Protein AF-A0A1B6KGK3-F1 (afdb_monomer)

Sequence (154 aa):
MQNSANSLLLAAALHARKLQRGWPMFVEAVRKQATEVAPRTEIKAYRPYSPFKTNNWAEYTLARFDDIINWTRKGSLWPLQFGLACCAVEMMQMAAPRYDMDRYGVVFRTSPRQADCIIVAGTLTNKMAPALRKVYDQMPEPRWMISMGSCANG

Structure (mmCIF, N/CA/C/O backbone):
data_AF-A0A1B6KGK3-F1
#
_entry.id   AF-A0A1B6KGK3-F1
#
loop_
_atom_site.group_PDB
_atom_site.id
_atom_site.type_symbol
_atom_site.label_atom_id
_atom_site.label_alt_id
_atom_site.label_comp_id
_atom_site.label_asym_id
_atom_site.label_entity_id
_atom_site.label_seq_id
_atom_site.pdbx_PDB_ins_code
_atom_site.Cartn_x
_atom_site.Cartn_y
_atom_site.Cartn_z
_atom_site.occupancy
_atom_site.B_iso_or_equiv
_atom_site.auth_seq_id
_atom_site.auth_comp_id
_atom_site.auth_asym_id
_atom_site.auth_atom_id
_atom_site.pdbx_PDB_model_num
ATOM 1 N N . MET A 1 1 ? 87.615 -5.944 38.223 1.00 53.62 1 MET A N 1
ATOM 2 C CA . MET A 1 1 ? 86.177 -6.069 37.883 1.00 53.62 1 MET A CA 1
ATOM 3 C C . MET A 1 1 ? 85.935 -5.699 36.409 1.00 53.62 1 MET A C 1
ATOM 5 O O . MET A 1 1 ? 85.280 -4.706 36.141 1.00 53.62 1 MET A O 1
ATOM 9 N N . GLN A 1 2 ? 86.466 -6.460 35.439 1.00 54.97 2 GLN A N 1
ATOM 10 C CA . GLN A 1 2 ? 86.351 -6.115 34.000 1.00 54.97 2 GLN A CA 1
ATOM 11 C C . GLN A 1 2 ? 85.974 -7.284 33.065 1.00 54.97 2 GLN A C 1
ATOM 13 O O . GLN A 1 2 ? 85.750 -7.055 31.883 1.00 54.97 2 GLN A O 1
ATOM 18 N N . ASN A 1 3 ? 85.810 -8.517 33.569 1.00 55.44 3 ASN A N 1
ATOM 19 C CA . ASN A 1 3 ? 85.705 -9.706 32.705 1.00 55.44 3 ASN A CA 1
ATOM 20 C C . ASN A 1 3 ? 84.304 -10.350 32.582 1.00 55.44 3 ASN A C 1
ATOM 22 O O . ASN A 1 3 ? 84.193 -11.358 31.895 1.00 55.44 3 ASN A O 1
ATOM 26 N N . SER A 1 4 ? 83.228 -9.801 33.170 1.00 59.56 4 SER A N 1
ATOM 27 C CA . SER A 1 4 ? 81.859 -10.351 32.985 1.00 59.56 4 SER A CA 1
ATOM 28 C C . SER A 1 4 ? 80.926 -9.489 32.116 1.00 59.56 4 SER A C 1
ATOM 30 O O . SER A 1 4 ? 79.952 -10.000 31.571 1.00 59.56 4 SER A O 1
ATOM 32 N N . ALA A 1 5 ? 81.243 -8.205 31.904 1.00 59.75 5 ALA A N 1
ATOM 33 C CA . ALA A 1 5 ? 80.437 -7.314 31.062 1.00 59.75 5 ALA A CA 1
ATOM 34 C C . ALA A 1 5 ? 80.641 -7.561 29.550 1.00 59.75 5 ALA A C 1
ATOM 36 O O . ALA A 1 5 ? 79.709 -7.405 28.761 1.00 59.75 5 ALA A O 1
ATOM 37 N N . ASN A 1 6 ? 81.833 -8.011 29.138 1.00 59.09 6 ASN A N 1
ATOM 38 C CA . ASN A 1 6 ? 82.162 -8.209 27.721 1.00 59.09 6 ASN A CA 1
ATOM 39 C C . ASN A 1 6 ? 81.551 -9.486 27.115 1.00 59.09 6 ASN A C 1
ATOM 41 O O . ASN A 1 6 ? 81.296 -9.519 25.913 1.00 59.09 6 ASN A O 1
ATOM 45 N N . SER A 1 7 ? 81.269 -10.523 27.913 1.00 60.62 7 SER A N 1
ATOM 46 C CA . SER A 1 7 ? 80.656 -11.768 27.419 1.00 60.62 7 SER A CA 1
ATOM 47 C C . SER A 1 7 ? 79.149 -11.627 27.176 1.00 60.62 7 SER A C 1
ATOM 49 O O . SER A 1 7 ? 78.634 -12.152 26.188 1.00 60.62 7 SER A O 1
ATOM 51 N N . LEU A 1 8 ? 78.448 -10.860 28.018 1.00 61.97 8 LEU A N 1
ATOM 52 C CA . LEU A 1 8 ? 77.016 -10.588 27.856 1.00 61.97 8 LEU A CA 1
ATOM 53 C C . LEU A 1 8 ? 76.731 -9.656 26.668 1.00 61.97 8 LEU A C 1
ATOM 55 O O . LEU A 1 8 ? 75.776 -9.889 25.927 1.00 61.97 8 LEU A O 1
ATOM 59 N N . LEU A 1 9 ? 77.594 -8.665 26.416 1.00 61.66 9 LEU A N 1
ATOM 60 C CA . LEU A 1 9 ? 77.485 -7.807 25.230 1.00 61.66 9 LEU A CA 1
ATOM 61 C C . LEU A 1 9 ? 77.730 -8.580 23.922 1.00 61.66 9 LEU A C 1
ATOM 63 O O . LEU A 1 9 ? 77.029 -8.350 22.935 1.00 61.66 9 LEU A O 1
ATOM 67 N N . LEU A 1 10 ? 78.660 -9.542 23.911 1.00 63.91 10 LEU A N 1
ATOM 68 C CA . LEU A 1 10 ? 78.923 -10.373 22.730 1.00 63.91 10 LEU A CA 1
ATOM 69 C C . LEU A 1 10 ? 77.777 -11.365 22.451 1.00 63.91 10 LEU A C 1
ATOM 71 O O . LEU A 1 10 ? 77.412 -11.577 21.293 1.00 63.91 10 LEU A O 1
ATOM 75 N N . ALA A 1 11 ? 77.163 -11.924 23.500 1.00 64.50 11 ALA A N 1
ATOM 76 C CA . ALA A 1 11 ? 75.997 -12.801 23.384 1.00 64.50 11 ALA A CA 1
ATOM 77 C C . ALA A 1 11 ? 74.752 -12.049 22.872 1.00 64.50 11 ALA A C 1
ATOM 79 O O . ALA A 1 11 ? 74.064 -12.540 21.973 1.00 64.50 11 ALA A O 1
ATOM 80 N N . ALA A 1 12 ? 74.504 -10.828 23.361 1.00 64.00 12 ALA A N 1
ATOM 81 C CA . ALA A 1 12 ? 73.420 -9.973 22.871 1.00 64.00 12 ALA A CA 1
ATOM 82 C C . ALA A 1 12 ? 73.630 -9.553 21.401 1.00 64.00 12 ALA A C 1
ATOM 84 O O . ALA A 1 12 ? 72.691 -9.588 20.603 1.00 64.00 12 ALA A O 1
ATOM 85 N N . ALA A 1 13 ? 74.872 -9.245 21.004 1.00 61.66 13 ALA A N 1
ATOM 86 C CA . ALA A 1 13 ? 75.212 -8.896 19.623 1.00 61.66 13 ALA A CA 1
ATOM 87 C C . ALA A 1 13 ? 75.054 -10.078 18.643 1.00 61.66 13 ALA A C 1
ATOM 89 O O . ALA A 1 13 ? 74.594 -9.896 17.511 1.00 61.66 13 ALA A O 1
ATOM 90 N N . LEU A 1 14 ? 75.382 -11.305 19.069 1.00 62.91 14 LEU A N 1
ATOM 91 C CA . LEU A 1 14 ? 75.167 -12.517 18.269 1.00 62.91 14 LEU A CA 1
ATOM 92 C C . LEU A 1 14 ? 73.678 -12.865 18.133 1.00 62.91 14 LEU A C 1
ATOM 94 O O . LEU A 1 14 ? 73.255 -13.311 17.061 1.00 62.91 14 LEU A O 1
ATOM 98 N N . HIS A 1 15 ? 72.867 -12.609 19.166 1.00 58.25 15 HIS A N 1
ATOM 99 C CA . HIS A 1 15 ? 71.422 -12.826 19.091 1.00 58.25 15 HIS A CA 1
ATOM 100 C C . HIS A 1 15 ? 70.726 -11.799 18.182 1.00 58.25 15 HIS A C 1
ATOM 102 O O . HIS A 1 15 ? 69.889 -12.183 17.362 1.00 58.25 15 HIS A O 1
ATOM 108 N N . ALA A 1 16 ? 71.150 -10.529 18.227 1.00 59.53 16 ALA A N 1
ATOM 109 C CA . ALA A 1 16 ? 70.670 -9.470 17.335 1.00 59.53 16 ALA A CA 1
ATOM 110 C C . ALA A 1 16 ? 71.032 -9.726 15.855 1.00 59.53 16 ALA A C 1
ATOM 112 O O . ALA A 1 16 ? 70.197 -9.538 14.967 1.00 59.53 16 ALA A O 1
ATOM 113 N N . ARG A 1 17 ? 72.231 -10.262 15.572 1.00 58.56 17 ARG A N 1
ATOM 114 C CA . ARG A 1 17 ? 72.630 -10.675 14.208 1.00 58.56 17 ARG A CA 1
ATOM 115 C C . ARG A 1 17 ? 71.781 -11.816 13.641 1.00 58.56 17 ARG A C 1
ATOM 117 O O . ARG A 1 17 ? 71.617 -11.899 12.423 1.00 58.56 17 ARG A O 1
ATOM 124 N N . LYS A 1 18 ? 71.237 -12.695 14.492 1.00 56.03 18 LYS A N 1
ATOM 125 C CA . LYS A 1 18 ? 70.371 -13.807 14.062 1.00 56.03 18 LYS A CA 1
ATOM 126 C C . LYS A 1 18 ? 68.984 -13.319 13.619 1.00 56.03 18 LYS A C 1
ATOM 128 O O . LYS A 1 18 ? 68.428 -13.890 12.688 1.00 56.03 18 LYS A O 1
ATOM 133 N N . LEU A 1 19 ? 68.480 -12.230 14.208 1.00 56.56 19 LEU A N 1
ATOM 134 C CA . LEU A 1 19 ? 67.219 -11.584 13.811 1.00 56.56 19 LEU A CA 1
ATOM 135 C C . LEU A 1 19 ? 67.355 -10.740 12.527 1.00 56.56 19 LEU A C 1
ATOM 137 O O . LEU A 1 19 ? 66.427 -10.695 11.726 1.00 56.56 19 LEU A O 1
ATOM 141 N N . GLN A 1 20 ? 68.522 -10.140 12.265 1.00 56.16 20 GLN A N 1
ATOM 142 C CA . GLN A 1 20 ? 68.753 -9.328 11.056 1.00 56.16 20 GLN A CA 1
ATOM 143 C C . GLN A 1 20 ? 68.923 -10.142 9.759 1.00 56.16 20 GLN A C 1
ATOM 145 O O . GLN A 1 20 ? 68.678 -9.616 8.676 1.00 56.16 20 GLN A O 1
ATOM 150 N N . ARG A 1 21 ? 69.310 -11.425 9.829 1.00 56.84 21 ARG A N 1
ATOM 151 C CA . ARG A 1 21 ? 69.507 -12.268 8.629 1.00 56.84 21 ARG A CA 1
ATOM 152 C C . ARG A 1 21 ? 68.210 -12.742 7.957 1.00 56.84 21 ARG A C 1
ATOM 154 O O . ARG A 1 21 ? 68.260 -13.098 6.787 1.00 56.84 21 ARG A O 1
ATOM 161 N N . GLY A 1 22 ? 67.069 -12.729 8.653 1.00 54.50 22 GLY A N 1
ATOM 162 C CA . GLY A 1 22 ? 65.758 -13.082 8.076 1.00 54.50 22 GLY A CA 1
ATOM 163 C C . GLY A 1 22 ? 65.022 -11.910 7.411 1.00 54.50 22 GLY A C 1
ATOM 164 O O . GLY A 1 22 ? 64.083 -12.115 6.645 1.00 54.50 22 GLY A O 1
ATOM 165 N N . TRP A 1 23 ? 65.471 -10.681 7.673 1.00 57.28 23 TRP A N 1
ATOM 166 C CA . TRP A 1 23 ? 64.849 -9.44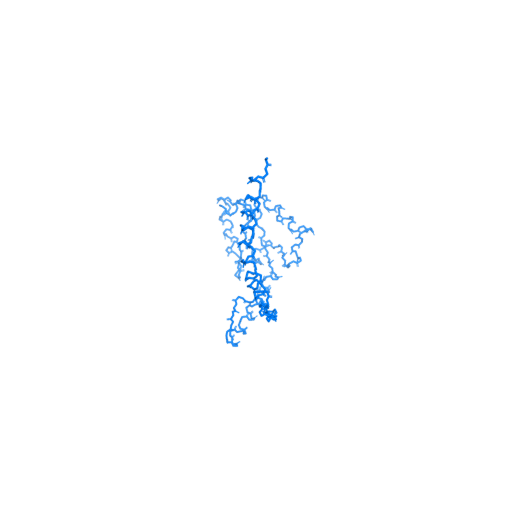4 7.205 1.00 57.28 23 TRP A CA 1
ATOM 167 C C . TRP A 1 23 ? 64.908 -9.212 5.680 1.00 57.28 23 TRP A C 1
ATOM 169 O O . TRP A 1 23 ? 63.891 -8.794 5.127 1.00 57.28 23 TRP A O 1
ATOM 179 N N . PRO A 1 24 ? 66.014 -9.494 4.951 1.00 60.12 24 PRO A N 1
ATOM 180 C CA . PRO A 1 24 ? 66.065 -9.196 3.517 1.00 60.12 24 PRO A CA 1
ATOM 181 C C . PRO A 1 24 ? 65.123 -10.089 2.694 1.00 60.12 24 PRO A C 1
ATOM 183 O O . PRO A 1 24 ? 64.453 -9.584 1.803 1.00 60.12 24 PRO A O 1
ATOM 186 N N . MET A 1 25 ? 64.966 -11.370 3.055 1.00 61.44 25 MET A N 1
ATOM 187 C CA . MET A 1 25 ? 64.020 -12.283 2.390 1.00 61.44 25 MET A CA 1
ATOM 188 C C . MET A 1 25 ? 62.558 -11.884 2.615 1.00 61.44 25 MET A C 1
ATOM 190 O O . MET A 1 25 ? 61.743 -11.984 1.702 1.00 61.44 25 MET A O 1
ATOM 194 N N . PHE A 1 26 ? 62.222 -11.415 3.820 1.00 62.84 26 PHE A N 1
ATOM 195 C CA . PHE A 1 26 ? 60.871 -10.953 4.136 1.00 62.84 26 PHE A CA 1
ATOM 196 C C . PHE A 1 26 ? 60.538 -9.650 3.399 1.00 62.84 26 PHE A C 1
ATOM 198 O O . PHE A 1 26 ? 59.469 -9.532 2.809 1.00 62.84 26 PHE A O 1
ATOM 205 N N . VAL A 1 27 ? 61.476 -8.699 3.349 1.00 65.44 27 VAL A N 1
ATOM 206 C CA . VAL A 1 27 ? 61.300 -7.438 2.610 1.00 65.44 27 VAL A CA 1
ATOM 207 C C . VAL A 1 27 ? 61.203 -7.681 1.102 1.00 65.44 27 VAL A C 1
ATOM 209 O O . VAL A 1 27 ? 60.400 -7.038 0.428 1.00 65.44 27 VAL A O 1
ATOM 212 N N . GLU A 1 28 ? 61.964 -8.633 0.561 1.00 66.81 28 GLU A N 1
ATOM 213 C CA . GLU A 1 28 ? 61.923 -8.973 -0.862 1.00 66.81 28 GLU A CA 1
ATOM 214 C C . GLU A 1 28 ? 60.650 -9.749 -1.243 1.00 66.81 28 GLU A C 1
ATOM 216 O O . GLU A 1 28 ? 60.076 -9.497 -2.303 1.00 66.81 28 GLU A O 1
ATOM 221 N N . ALA A 1 29 ? 60.130 -10.601 -0.351 1.00 63.59 29 ALA A N 1
ATOM 222 C CA . ALA A 1 29 ? 58.820 -11.240 -0.506 1.00 63.59 29 ALA A CA 1
ATOM 223 C C . ALA A 1 29 ? 57.667 -10.220 -0.455 1.00 63.59 29 ALA A C 1
ATOM 225 O O . ALA A 1 29 ? 56.811 -10.220 -1.339 1.00 63.59 29 ALA A O 1
ATOM 226 N N . VAL A 1 30 ? 57.690 -9.293 0.510 1.00 64.88 30 VAL A N 1
ATOM 227 C CA . VAL A 1 30 ? 56.690 -8.216 0.633 1.00 64.88 30 VAL A CA 1
ATOM 228 C C . VAL A 1 30 ? 56.737 -7.277 -0.579 1.00 64.88 30 VAL A C 1
ATOM 230 O O . VAL A 1 30 ? 55.693 -6.872 -1.090 1.00 64.88 30 VAL A O 1
ATOM 233 N N . ARG A 1 31 ? 57.932 -6.975 -1.108 1.00 62.62 31 ARG A N 1
ATOM 234 C CA . ARG A 1 31 ? 58.089 -6.151 -2.317 1.00 62.62 31 ARG A CA 1
ATOM 235 C C . ARG A 1 31 ? 57.568 -6.848 -3.576 1.00 62.62 31 ARG A C 1
ATOM 237 O O . ARG A 1 31 ? 56.964 -6.177 -4.407 1.00 62.62 31 ARG A O 1
ATOM 244 N N . LYS A 1 32 ? 57.757 -8.167 -3.707 1.00 59.44 32 LYS A N 1
ATOM 245 C CA . LYS A 1 32 ? 57.184 -8.954 -4.815 1.00 59.44 32 LYS A CA 1
ATOM 246 C C . LYS A 1 32 ? 55.656 -9.010 -4.754 1.00 59.44 32 LYS A C 1
ATOM 248 O O . LYS A 1 32 ? 55.016 -8.944 -5.798 1.00 59.44 32 LYS A O 1
ATOM 253 N N . GLN A 1 33 ? 55.075 -9.048 -3.554 1.00 58.06 33 GLN A N 1
ATOM 254 C CA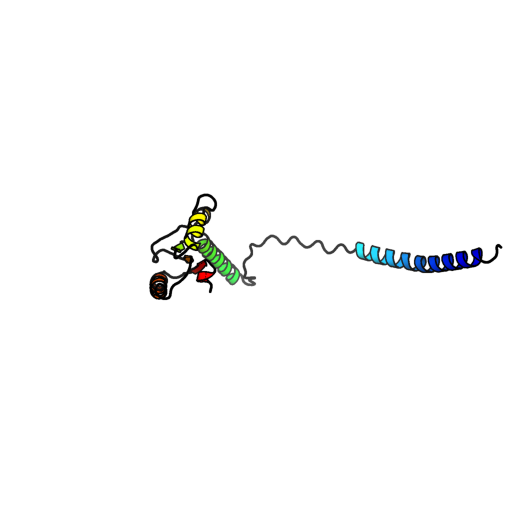 . GLN A 1 33 ? 53.621 -8.978 -3.363 1.00 58.06 33 GLN A CA 1
ATOM 255 C C . GLN A 1 33 ? 53.038 -7.599 -3.709 1.00 58.06 33 GLN A C 1
ATOM 257 O O . GLN A 1 33 ? 51.917 -7.511 -4.195 1.00 58.06 33 GLN A O 1
ATOM 262 N N . ALA A 1 34 ? 53.800 -6.517 -3.519 1.00 57.00 34 ALA A N 1
ATOM 263 C CA . ALA A 1 34 ? 53.338 -5.158 -3.808 1.00 57.00 34 ALA A CA 1
ATOM 264 C C . ALA A 1 34 ? 53.317 -4.800 -5.310 1.00 57.00 34 ALA A C 1
ATOM 266 O O . ALA A 1 34 ? 52.655 -3.837 -5.692 1.00 57.00 34 ALA A O 1
ATOM 267 N N . THR A 1 35 ? 54.028 -5.545 -6.167 1.00 53.75 35 THR A N 1
ATOM 268 C CA . THR A 1 35 ? 54.045 -5.308 -7.625 1.00 53.75 35 THR A CA 1
ATOM 269 C C . THR A 1 35 ? 52.908 -5.988 -8.386 1.00 53.75 35 THR A C 1
ATOM 271 O O . THR A 1 35 ? 52.729 -5.716 -9.572 1.00 53.75 35 THR A O 1
ATOM 274 N N . GLU A 1 36 ? 52.110 -6.830 -7.731 1.00 54.88 36 GLU A N 1
ATOM 275 C CA . GLU A 1 36 ? 50.926 -7.425 -8.344 1.00 54.88 36 GLU A CA 1
ATOM 276 C C . GLU A 1 36 ? 49.749 -6.450 -8.210 1.00 54.88 36 GLU A C 1
ATOM 278 O O . GLU A 1 36 ? 48.893 -6.543 -7.333 1.00 54.88 36 GLU A O 1
ATOM 283 N N . VAL A 1 37 ? 49.748 -5.433 -9.074 1.00 56.09 37 VAL A N 1
ATOM 284 C CA . VAL A 1 37 ? 48.585 -4.569 -9.272 1.00 56.09 37 VAL A CA 1
ATOM 285 C C . VAL A 1 37 ? 47.462 -5.468 -9.784 1.00 56.09 37 VAL A C 1
ATOM 287 O O . VAL A 1 37 ? 47.488 -5.895 -10.939 1.00 56.09 37 VAL A O 1
ATOM 290 N N . ALA A 1 38 ? 46.504 -5.786 -8.908 1.00 57.66 38 ALA A N 1
ATOM 291 C CA . ALA A 1 38 ? 45.296 -6.522 -9.260 1.00 57.66 38 ALA A CA 1
ATOM 292 C C . ALA A 1 38 ? 44.704 -5.936 -10.554 1.00 57.66 38 ALA A C 1
ATOM 294 O O . ALA A 1 38 ? 44.690 -4.706 -10.700 1.00 57.66 38 ALA A O 1
ATOM 295 N N . PRO A 1 39 ? 44.252 -6.777 -11.506 1.00 53.75 39 PRO A N 1
ATOM 296 C CA . PRO A 1 39 ? 43.821 -6.305 -12.813 1.00 53.75 39 PRO A CA 1
ATOM 297 C C . PRO A 1 39 ? 42.790 -5.203 -12.609 1.00 53.75 39 PRO A C 1
ATOM 299 O O . PRO A 1 39 ? 41.805 -5.408 -11.898 1.00 53.75 39 PRO A O 1
ATOM 302 N N . ARG A 1 40 ? 43.054 -4.025 -13.193 1.00 58.12 40 ARG A N 1
ATOM 303 C CA . ARG A 1 40 ? 42.129 -2.892 -13.219 1.00 58.12 40 ARG A CA 1
ATOM 304 C C . ARG A 1 40 ? 40.797 -3.429 -13.712 1.00 58.12 40 ARG A C 1
ATOM 306 O O . ARG A 1 40 ? 40.646 -3.708 -14.898 1.00 58.12 40 ARG A O 1
ATOM 313 N N . THR A 1 41 ? 39.884 -3.653 -12.776 1.00 59.31 41 THR A N 1
ATOM 314 C CA . THR A 1 41 ? 38.598 -4.258 -13.064 1.00 59.31 41 THR A CA 1
ATOM 315 C C . THR A 1 41 ? 37.915 -3.374 -14.087 1.00 59.31 41 THR A C 1
ATOM 317 O O . THR A 1 41 ? 37.764 -2.165 -13.905 1.00 59.31 41 THR A O 1
ATOM 320 N N . GLU A 1 42 ? 37.598 -3.990 -15.218 1.00 64.56 42 GLU A N 1
ATOM 321 C CA . GLU A 1 42 ? 36.827 -3.410 -16.300 1.00 64.56 42 GLU A CA 1
ATOM 322 C C . GLU A 1 42 ? 35.644 -2.647 -15.690 1.00 64.56 42 GLU A C 1
ATOM 324 O O . GLU A 1 42 ? 34.859 -3.222 -14.926 1.00 64.56 42 GLU A O 1
ATOM 329 N N . ILE A 1 43 ? 35.539 -1.343 -15.960 1.00 61.44 43 ILE A N 1
ATOM 330 C CA . ILE A 1 43 ? 34.391 -0.550 -15.520 1.00 61.44 43 ILE A CA 1
ATOM 331 C C . ILE A 1 43 ? 33.189 -1.106 -16.280 1.00 61.44 43 ILE A C 1
ATOM 333 O O . ILE A 1 43 ? 32.919 -0.723 -17.417 1.00 61.44 43 ILE A O 1
ATOM 337 N N . LYS A 1 44 ? 32.484 -2.065 -15.672 1.00 51.34 44 LYS A N 1
ATOM 338 C CA . LYS A 1 44 ? 31.215 -2.561 -16.192 1.00 51.34 44 LYS A CA 1
ATOM 339 C C . LYS A 1 44 ? 30.268 -1.374 -16.232 1.00 51.34 44 LYS A C 1
ATOM 341 O O . LYS A 1 44 ? 29.897 -0.846 -15.185 1.00 51.34 44 LYS A O 1
ATOM 346 N N . ALA A 1 45 ? 29.899 -0.962 -17.444 1.00 64.44 45 ALA A N 1
ATOM 347 C CA . ALA A 1 45 ? 28.842 0.010 -17.667 1.00 64.44 45 ALA A CA 1
ATOM 348 C C . ALA A 1 45 ? 27.637 -0.364 -16.793 1.00 64.44 45 ALA A C 1
ATOM 350 O O . ALA A 1 45 ? 27.223 -1.529 -16.778 1.00 64.44 45 ALA A O 1
ATOM 351 N N . TYR A 1 46 ? 27.120 0.603 -16.033 1.00 63.34 46 TYR A N 1
ATOM 352 C CA . TYR A 1 46 ? 25.958 0.399 -15.179 1.00 63.34 46 TYR A CA 1
ATOM 353 C C . TYR A 1 46 ? 24.807 -0.128 -16.037 1.00 63.34 46 TYR A C 1
ATOM 355 O O . TYR A 1 46 ? 24.246 0.586 -16.866 1.00 63.34 46 TYR A O 1
ATOM 363 N N . ARG A 1 47 ? 24.481 -1.408 -15.855 1.00 57.56 47 ARG A N 1
ATOM 364 C CA . ARG A 1 47 ? 23.220 -1.964 -16.327 1.00 57.56 47 ARG A CA 1
ATOM 365 C C . ARG A 1 47 ? 22.216 -1.701 -15.209 1.00 57.56 47 ARG A C 1
ATOM 367 O O . ARG A 1 47 ? 22.509 -2.111 -14.081 1.00 57.56 47 ARG A O 1
ATOM 374 N N . PRO A 1 48 ? 21.082 -1.026 -15.475 1.00 67.88 48 PRO A N 1
ATOM 375 C CA . PRO A 1 48 ? 20.032 -0.920 -14.476 1.00 67.88 48 PRO A CA 1
ATOM 376 C C . PRO A 1 48 ? 19.703 -2.331 -13.995 1.00 67.88 48 PRO A C 1
ATOM 378 O O . PRO A 1 48 ? 19.628 -3.266 -14.798 1.00 67.88 48 PRO A O 1
ATOM 381 N N . TYR A 1 49 ? 19.631 -2.494 -12.676 1.00 64.94 49 TYR A N 1
ATOM 382 C CA . TYR A 1 49 ? 19.400 -3.784 -12.046 1.00 64.94 49 TYR A CA 1
ATOM 383 C C . TYR A 1 49 ? 18.048 -4.324 -12.514 1.00 64.94 49 TYR A C 1
ATOM 385 O O . TYR A 1 49 ? 17.006 -3.893 -12.032 1.00 64.94 49 TYR A O 1
ATOM 393 N N . SER A 1 50 ? 18.080 -5.260 -13.459 1.00 62.41 50 SER A N 1
ATOM 394 C CA . SER A 1 50 ? 16.973 -6.169 -13.704 1.00 62.41 50 SER A CA 1
ATOM 395 C C . SER A 1 50 ? 17.315 -7.500 -13.040 1.00 62.41 50 SER A C 1
ATOM 397 O O . SER A 1 50 ? 18.407 -8.029 -13.280 1.00 62.41 50 SER A O 1
ATOM 399 N N . PRO A 1 51 ? 16.423 -8.064 -12.211 1.00 62.00 51 PRO A N 1
ATOM 400 C CA . PRO A 1 51 ? 16.667 -9.336 -11.526 1.00 62.00 51 PRO A CA 1
ATOM 401 C C . PRO A 1 51 ? 16.870 -10.511 -12.503 1.00 62.00 51 PRO A C 1
ATOM 403 O O . PRO A 1 51 ? 17.388 -11.556 -12.116 1.00 62.00 51 PRO A O 1
ATOM 406 N N . PHE A 1 52 ? 16.540 -10.325 -13.784 1.00 65.75 52 PHE A N 1
ATOM 407 C CA . PHE A 1 52 ? 16.719 -11.301 -14.852 1.00 65.75 52 PHE A CA 1
ATOM 408 C C . PHE A 1 52 ? 18.032 -11.061 -15.616 1.00 65.75 52 PHE A C 1
ATOM 410 O O . PHE A 1 52 ? 18.209 -10.039 -16.284 1.00 65.75 52 PHE A O 1
ATOM 417 N N . LYS A 1 53 ? 18.965 -12.018 -15.529 1.00 67.25 53 LYS A N 1
ATOM 418 C CA . LYS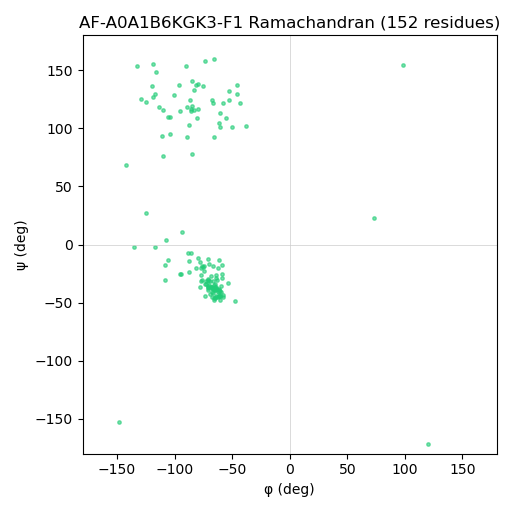 A 1 53 ? 20.138 -12.114 -16.414 1.00 67.25 53 LYS A CA 1
ATOM 419 C C . LYS A 1 53 ? 19.737 -12.962 -17.625 1.00 67.25 53 LYS A C 1
ATOM 421 O O . LYS A 1 53 ? 19.773 -14.183 -17.549 1.00 67.25 53 LYS A O 1
ATOM 426 N N . THR A 1 54 ? 19.284 -12.315 -18.693 1.00 66.88 54 THR A N 1
ATOM 427 C CA . THR A 1 54 ? 18.725 -12.983 -19.882 1.00 66.88 54 THR A CA 1
ATOM 428 C C . THR A 1 54 ? 19.827 -13.396 -20.857 1.00 66.88 54 THR A C 1
ATOM 430 O O . THR A 1 54 ? 20.744 -12.606 -21.096 1.00 66.88 54 THR A O 1
ATOM 433 N N . ASN A 1 55 ? 19.710 -14.575 -21.473 1.00 72.88 55 ASN A N 1
ATOM 434 C CA . ASN A 1 55 ? 20.657 -15.049 -22.498 1.00 72.88 55 ASN A CA 1
ATOM 435 C C . ASN A 1 55 ? 20.073 -14.977 -23.924 1.00 72.88 55 ASN A C 1
ATOM 437 O O . ASN A 1 55 ? 20.819 -15.076 -24.896 1.00 72.88 55 ASN A O 1
ATOM 441 N N . ASN A 1 56 ? 18.755 -14.783 -24.052 1.00 85.31 56 ASN A N 1
ATOM 442 C CA . ASN A 1 56 ? 18.022 -14.728 -25.319 1.00 85.31 56 ASN A CA 1
ATOM 443 C C . ASN A 1 56 ? 17.394 -13.334 -25.550 1.00 85.31 56 ASN A C 1
ATOM 445 O O . ASN A 1 56 ? 16.998 -12.655 -24.602 1.00 85.31 56 ASN A O 1
ATOM 449 N N . TRP A 1 57 ? 17.271 -12.906 -26.812 1.00 83.88 57 TRP A N 1
ATOM 450 C CA . TRP A 1 57 ? 16.670 -11.619 -27.191 1.00 83.88 57 TRP A CA 1
ATOM 451 C C . TRP A 1 57 ? 15.182 -11.537 -26.816 1.00 83.88 57 TRP A C 1
ATOM 453 O O . TRP A 1 57 ? 14.723 -10.489 -26.369 1.00 83.88 57 TRP A O 1
ATOM 463 N N . ALA A 1 58 ? 14.444 -12.648 -26.927 1.00 87.31 58 ALA A N 1
ATOM 464 C CA . ALA A 1 58 ? 13.032 -12.706 -26.551 1.00 87.31 58 ALA A CA 1
ATOM 465 C C . ALA A 1 58 ? 12.843 -12.485 -25.038 1.00 87.31 58 ALA A C 1
ATOM 467 O O . ALA A 1 58 ? 12.048 -11.645 -24.621 1.00 87.31 58 ALA A O 1
ATOM 468 N N . GLU A 1 59 ? 13.647 -13.157 -24.212 1.00 84.50 59 GLU A N 1
ATOM 469 C CA . GLU A 1 59 ? 13.666 -12.957 -22.756 1.00 84.50 59 GLU A CA 1
ATOM 470 C C . GLU A 1 59 ? 14.036 -11.519 -22.388 1.00 84.50 59 GLU A C 1
ATOM 472 O O . GLU A 1 59 ? 13.434 -10.938 -21.490 1.00 84.50 59 GLU A O 1
ATOM 477 N N . TYR A 1 60 ? 14.997 -10.924 -23.102 1.00 85.44 60 TYR A N 1
ATOM 478 C CA . TYR A 1 60 ? 15.388 -9.533 -22.890 1.00 85.44 60 TYR A CA 1
ATOM 479 C C . TYR A 1 60 ? 14.222 -8.574 -23.148 1.00 85.44 60 TYR A C 1
ATOM 481 O O . TYR A 1 60 ? 13.983 -7.668 -22.351 1.00 85.44 60 TYR A O 1
ATOM 489 N N . THR A 1 61 ? 13.474 -8.780 -24.238 1.00 88.44 61 THR A N 1
ATOM 490 C CA . THR A 1 61 ? 12.302 -7.947 -24.541 1.00 88.44 61 THR A CA 1
ATOM 491 C C . THR A 1 61 ? 11.207 -8.096 -23.489 1.00 88.44 61 THR A C 1
ATOM 493 O O . THR A 1 61 ? 10.716 -7.082 -23.001 1.00 88.44 61 THR A O 1
ATOM 496 N N . LEU A 1 62 ? 10.883 -9.324 -23.068 1.00 88.69 62 LEU A N 1
ATOM 497 C CA . LEU A 1 62 ? 9.893 -9.575 -22.016 1.00 88.69 62 LEU A CA 1
ATOM 498 C C . LEU A 1 62 ? 10.311 -8.943 -20.685 1.00 88.69 62 LEU A C 1
ATOM 500 O O . LEU A 1 62 ? 9.517 -8.236 -20.074 1.00 88.69 62 LEU A O 1
ATOM 504 N N . ALA A 1 63 ? 11.580 -9.086 -20.296 1.00 87.25 63 ALA A N 1
ATOM 505 C CA . ALA A 1 63 ? 12.109 -8.461 -19.088 1.00 87.25 63 ALA A CA 1
ATOM 506 C C . ALA A 1 63 ? 11.977 -6.929 -19.125 1.00 87.25 63 ALA A C 1
ATOM 508 O O . ALA A 1 63 ? 11.605 -6.319 -18.127 1.00 87.25 63 ALA A O 1
ATOM 509 N N . ARG A 1 64 ? 12.229 -6.292 -20.278 1.00 87.00 64 ARG A N 1
ATOM 510 C CA . ARG A 1 64 ? 12.020 -4.843 -20.439 1.00 87.00 64 ARG A CA 1
ATOM 511 C C . ARG A 1 64 ? 10.547 -4.448 -20.351 1.00 87.00 64 ARG A C 1
ATOM 513 O O . ARG A 1 64 ? 10.249 -3.410 -19.766 1.00 87.00 64 ARG A O 1
ATOM 520 N N . PHE A 1 65 ? 9.636 -5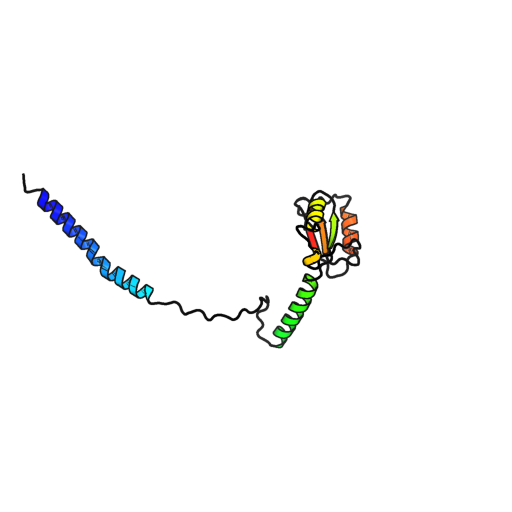.249 -20.902 1.00 90.38 65 PHE A N 1
ATOM 521 C CA . PHE A 1 65 ? 8.199 -5.005 -20.757 1.00 90.38 65 PHE A CA 1
ATOM 522 C C . PHE A 1 65 ? 7.749 -5.118 -19.295 1.00 90.38 65 PHE A C 1
ATOM 524 O O . PHE A 1 65 ? 7.050 -4.227 -18.810 1.00 90.38 65 PHE A O 1
ATOM 531 N N . ASP A 1 66 ? 8.203 -6.141 -18.574 1.00 88.12 66 ASP A N 1
ATOM 532 C CA . ASP A 1 66 ? 7.912 -6.305 -17.147 1.00 88.12 66 ASP A CA 1
ATOM 533 C C . ASP A 1 66 ? 8.483 -5.153 -16.309 1.00 88.12 66 ASP A C 1
ATOM 535 O O . ASP A 1 66 ? 7.807 -4.646 -15.411 1.00 88.12 66 ASP A O 1
ATOM 539 N N . ASP A 1 67 ? 9.699 -4.692 -16.622 1.00 89.25 67 ASP A N 1
ATOM 540 C CA . ASP A 1 67 ? 10.322 -3.536 -15.967 1.00 89.25 67 ASP A CA 1
ATOM 541 C C . ASP A 1 67 ? 9.442 -2.280 -16.110 1.00 89.25 67 ASP A C 1
ATOM 543 O O . ASP A 1 67 ? 9.223 -1.561 -15.131 1.00 89.25 67 ASP A O 1
ATOM 547 N N . ILE A 1 68 ? 8.887 -2.035 -17.304 1.00 90.88 68 ILE A N 1
ATOM 548 C CA . ILE A 1 68 ? 7.997 -0.894 -17.567 1.00 90.88 68 ILE A CA 1
ATOM 549 C C . ILE A 1 68 ? 6.690 -1.031 -16.779 1.00 90.88 68 ILE A C 1
ATOM 551 O O . ILE A 1 68 ? 6.291 -0.086 -16.101 1.00 90.88 68 ILE A O 1
ATOM 555 N N . ILE A 1 69 ? 6.044 -2.201 -16.811 1.00 90.75 69 ILE A N 1
ATOM 556 C CA . ILE A 1 69 ? 4.779 -2.438 -16.093 1.00 90.75 69 ILE A CA 1
ATOM 557 C C . ILE A 1 69 ? 4.970 -2.251 -14.582 1.00 90.75 69 ILE A C 1
ATOM 559 O O . ILE A 1 69 ? 4.154 -1.607 -13.916 1.00 90.75 69 ILE A O 1
ATOM 563 N N . ASN A 1 70 ? 6.058 -2.789 -14.030 1.00 90.25 70 ASN A N 1
ATOM 564 C CA . ASN A 1 70 ? 6.377 -2.660 -12.610 1.00 90.25 70 ASN A CA 1
ATOM 565 C C . ASN A 1 70 ? 6.735 -1.219 -12.233 1.00 90.25 70 ASN A C 1
ATOM 567 O O . ASN A 1 70 ? 6.353 -0.757 -11.156 1.00 90.25 70 ASN A O 1
ATOM 571 N N . TRP A 1 71 ? 7.420 -0.489 -13.115 1.00 90.12 71 TRP A N 1
ATOM 572 C CA . TRP A 1 71 ? 7.684 0.934 -12.928 1.00 90.12 71 TRP A CA 1
ATOM 573 C C . TRP A 1 71 ? 6.389 1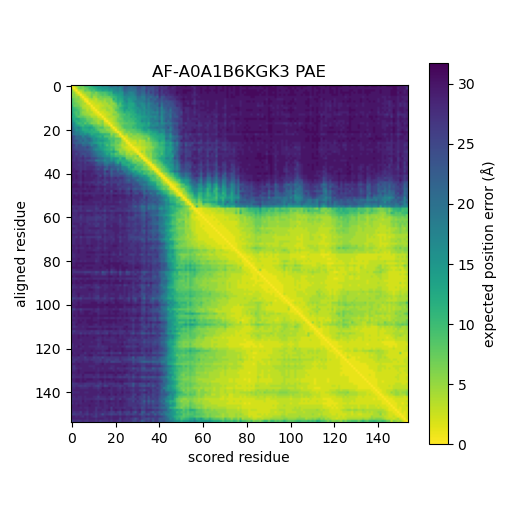.750 -12.888 1.00 90.12 71 TRP A C 1
ATOM 575 O O . TRP A 1 71 ? 6.216 2.547 -11.967 1.00 90.12 71 TRP A O 1
ATOM 585 N N . THR A 1 72 ? 5.449 1.499 -13.805 1.00 91.38 72 THR A N 1
ATOM 586 C CA . THR A 1 72 ? 4.142 2.174 -13.812 1.00 91.38 72 THR A CA 1
ATOM 587 C C . THR A 1 72 ? 3.360 1.892 -12.530 1.00 91.38 72 THR A C 1
ATOM 589 O O . THR A 1 72 ? 2.917 2.831 -11.878 1.00 91.38 72 THR A O 1
ATOM 592 N N . ARG A 1 73 ? 3.265 0.626 -12.099 1.00 89.81 73 ARG A N 1
ATOM 593 C CA . ARG A 1 73 ? 2.567 0.255 -10.850 1.00 89.81 73 ARG A CA 1
ATOM 594 C C . ARG A 1 73 ? 3.197 0.882 -9.606 1.00 89.81 73 ARG A C 1
ATOM 596 O O . ARG A 1 73 ? 2.489 1.295 -8.697 1.00 89.81 73 ARG A O 1
ATOM 603 N N . LYS A 1 74 ? 4.529 0.967 -9.560 1.00 88.38 74 LYS A N 1
ATOM 604 C CA . LYS A 1 74 ? 5.254 1.600 -8.450 1.00 88.38 74 LYS A CA 1
ATOM 605 C C . LYS A 1 74 ? 5.096 3.125 -8.444 1.00 88.38 74 LYS A C 1
ATOM 607 O O . LYS A 1 74 ? 5.158 3.721 -7.374 1.00 88.38 74 LYS A O 1
ATOM 612 N N . GLY A 1 75 ? 4.946 3.744 -9.615 1.00 90.12 75 GLY A N 1
ATOM 613 C CA . GLY A 1 75 ? 4.858 5.197 -9.774 1.00 90.12 75 GLY A CA 1
ATOM 614 C C . GLY A 1 75 ? 3.491 5.807 -9.456 1.00 90.12 75 GLY A C 1
ATOM 615 O O . GLY A 1 75 ? 3.399 7.026 -9.370 1.00 90.12 75 GLY A O 1
ATOM 616 N N . SER A 1 76 ? 2.442 4.996 -9.290 1.00 91.00 76 SER A N 1
ATOM 617 C CA . SER A 1 76 ? 1.079 5.463 -9.009 1.00 91.00 76 SER A CA 1
ATOM 618 C C . SER A 1 76 ? 0.371 4.532 -8.024 1.00 91.00 76 SER A C 1
ATOM 620 O O . SER A 1 76 ? -0.541 3.800 -8.395 1.00 91.00 76 SER A O 1
ATOM 622 N N . LEU A 1 77 ? 0.825 4.507 -6.773 1.00 91.69 77 LEU A N 1
ATOM 623 C CA . LEU A 1 77 ? 0.248 3.628 -5.757 1.00 91.69 77 LEU A CA 1
ATOM 624 C C . LEU A 1 77 ? -0.907 4.341 -5.049 1.00 91.69 77 LEU A C 1
ATOM 626 O O . LEU A 1 77 ? -0.675 5.362 -4.408 1.00 91.69 77 LEU A O 1
ATOM 630 N N . TRP A 1 78 ? -2.139 3.835 -5.117 1.00 94.81 78 TRP A N 1
ATOM 631 C CA . TRP A 1 78 ? -3.277 4.484 -4.448 1.00 94.81 78 TRP A CA 1
ATOM 632 C C . TRP A 1 78 ? -3.684 3.732 -3.174 1.00 94.81 78 TRP A C 1
ATOM 634 O O . TRP A 1 78 ? -4.439 2.757 -3.248 1.00 94.81 78 TRP A O 1
ATOM 644 N N . PRO A 1 79 ? -3.186 4.145 -1.991 1.00 94.31 79 PRO A N 1
ATOM 645 C CA . PRO A 1 79 ? -3.521 3.506 -0.732 1.00 94.31 79 PRO A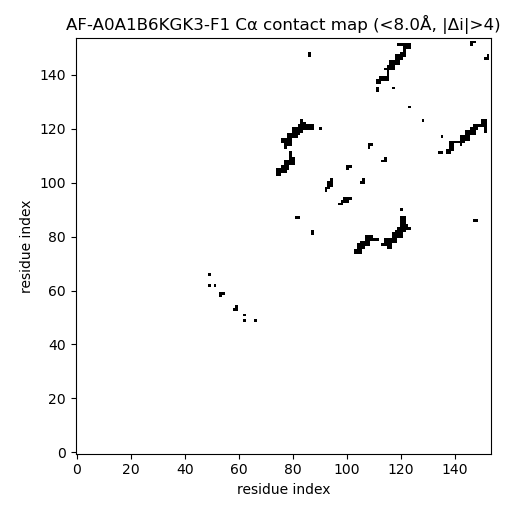 CA 1
ATOM 646 C C . PRO A 1 79 ? -4.917 3.852 -0.236 1.00 94.31 79 PRO A C 1
ATOM 648 O O . PRO A 1 79 ? -5.318 5.014 -0.136 1.00 94.31 79 PRO A O 1
ATOM 651 N N . LEU A 1 80 ? -5.599 2.813 0.225 1.00 94.69 80 LEU A N 1
ATOM 652 C CA . LEU A 1 80 ? -6.711 2.905 1.143 1.00 94.69 80 LEU A CA 1
ATOM 653 C C . LEU A 1 80 ? -6.184 2.935 2.576 1.00 94.69 80 LEU A C 1
ATOM 655 O O . LEU A 1 80 ? -5.584 1.977 3.069 1.00 94.69 80 LEU A O 1
ATOM 659 N N . GLN A 1 81 ? -6.434 4.047 3.256 1.00 93.75 81 GLN A N 1
ATOM 660 C CA . GLN A 1 81 ? -6.084 4.231 4.658 1.00 93.75 81 GLN A CA 1
ATOM 661 C C . GLN A 1 81 ? -7.114 3.547 5.563 1.00 93.75 81 GLN A C 1
ATOM 663 O O . GLN A 1 81 ? -8.273 3.957 5.620 1.00 93.75 81 GLN A O 1
ATOM 668 N N . PHE A 1 82 ? -6.675 2.544 6.323 1.00 93.94 82 PHE A N 1
ATOM 669 C CA . PHE A 1 82 ? -7.474 1.885 7.354 1.00 93.94 82 PHE A CA 1
ATOM 670 C C . PHE A 1 82 ? -6.920 2.237 8.742 1.00 93.94 82 PHE A C 1
ATOM 672 O O . PHE A 1 82 ? -6.193 1.466 9.371 1.00 93.94 82 PHE A O 1
ATOM 679 N N . GLY A 1 83 ? -7.213 3.461 9.189 1.00 94.12 83 GLY A N 1
ATOM 680 C CA . GLY A 1 83 ? -6.744 3.996 10.468 1.00 94.12 83 GLY A CA 1
ATOM 681 C C . GLY A 1 83 ? -7.586 3.513 11.650 1.00 94.12 83 GLY A C 1
ATOM 682 O O . GLY A 1 83 ? -8.723 3.947 11.807 1.00 94.12 83 GLY A O 1
ATOM 683 N N . LEU A 1 84 ? -7.023 2.634 12.483 1.00 92.88 84 LEU A N 1
ATOM 684 C CA . LEU A 1 84 ? -7.707 2.017 13.631 1.00 92.88 84 LEU A CA 1
ATOM 685 C C . LEU A 1 84 ? -7.222 2.538 14.989 1.00 92.88 84 LEU A C 1
ATOM 687 O O . LEU A 1 84 ? -7.989 2.548 15.948 1.00 92.88 84 LEU A O 1
ATOM 691 N N . ALA A 1 85 ? -5.950 2.928 15.088 1.00 95.19 85 ALA A N 1
ATOM 692 C CA . ALA A 1 85 ? -5.334 3.367 16.341 1.00 95.19 85 ALA A CA 1
ATOM 693 C C . ALA A 1 85 ? -4.249 4.433 16.090 1.00 95.19 85 ALA A C 1
ATOM 695 O O . ALA A 1 85 ? -4.300 5.163 15.103 1.00 95.19 85 ALA A O 1
ATOM 696 N N . CYS A 1 86 ? -3.251 4.523 16.972 1.00 96.31 86 CYS A N 1
ATOM 697 C CA . CYS A 1 86 ? -2.187 5.529 16.919 1.00 96.31 86 CYS A CA 1
ATOM 698 C C . CYS A 1 86 ? -1.360 5.515 15.621 1.00 96.31 86 CYS A C 1
ATOM 700 O O . CYS A 1 86 ? -0.941 6.574 15.170 1.00 96.31 86 CYS A O 1
ATOM 702 N N . CYS A 1 87 ? -1.196 4.381 14.938 1.00 95.62 87 CYS A N 1
ATOM 703 C CA . CYS A 1 87 ? -0.503 4.365 13.643 1.00 95.62 87 CYS A CA 1
ATOM 704 C C . CYS A 1 87 ? -1.225 5.203 12.570 1.00 95.62 87 CYS A C 1
ATOM 706 O O . CYS A 1 87 ? -0.609 5.633 11.599 1.00 95.62 87 CYS A O 1
ATOM 708 N N . ALA A 1 88 ? -2.521 5.492 12.746 1.00 94.56 88 ALA A N 1
ATOM 709 C CA . ALA A 1 88 ? -3.249 6.388 11.856 1.00 94.56 88 ALA A CA 1
ATOM 710 C C . ALA A 1 88 ? -2.709 7.826 11.912 1.00 94.56 88 ALA A C 1
ATOM 712 O O . ALA A 1 88 ? -2.641 8.475 10.871 1.00 94.56 88 ALA A O 1
ATOM 713 N N . VAL A 1 89 ? -2.288 8.318 13.088 1.00 95.25 89 VAL A N 1
ATOM 714 C CA . VAL A 1 89 ? -1.740 9.682 13.200 1.00 95.25 89 VAL A CA 1
ATOM 715 C C . VAL A 1 89 ? -0.350 9.787 12.580 1.00 95.25 89 VAL A C 1
ATOM 717 O O . VAL A 1 89 ? -0.043 10.790 11.942 1.00 95.25 89 VAL A O 1
ATOM 720 N N . GLU A 1 90 ? 0.452 8.727 12.670 1.00 95.50 90 GLU A N 1
ATOM 721 C CA . GLU A 1 90 ? 1.734 8.638 11.961 1.00 95.50 90 GLU A CA 1
ATOM 722 C C . GLU A 1 90 ? 1.516 8.610 10.443 1.00 95.50 90 GLU A C 1
ATOM 724 O O . GLU A 1 90 ? 2.231 9.274 9.694 1.00 95.50 90 GLU A O 1
ATOM 729 N N . MET A 1 91 ? 0.471 7.922 9.973 1.00 94.00 91 MET A N 1
ATOM 730 C CA . MET A 1 91 ? 0.103 7.939 8.557 1.00 94.00 91 MET A CA 1
ATOM 731 C C . MET A 1 91 ? -0.341 9.335 8.093 1.00 94.00 91 MET A C 1
ATOM 733 O O . MET A 1 91 ? 0.029 9.771 7.007 1.00 94.00 91 MET A O 1
ATOM 737 N N . MET A 1 92 ? -1.078 10.081 8.922 1.00 93.94 92 MET A N 1
ATOM 738 C CA . MET A 1 92 ? -1.429 11.476 8.621 1.00 93.94 92 MET A CA 1
ATOM 739 C C . MET A 1 92 ? -0.191 12.380 8.572 1.00 93.94 92 MET A C 1
ATOM 741 O O . MET A 1 92 ? -0.134 13.298 7.760 1.00 93.94 92 MET A O 1
ATOM 745 N N . GLN A 1 93 ? 0.821 12.113 9.402 1.00 94.88 93 GLN A N 1
ATOM 746 C CA . GLN A 1 93 ? 2.104 12.820 9.353 1.00 94.88 93 GLN A CA 1
ATOM 747 C C . GLN A 1 93 ? 2.931 12.453 8.115 1.00 94.88 93 GLN A C 1
ATOM 749 O O . GLN A 1 93 ? 3.657 13.306 7.610 1.00 94.88 93 GLN A O 1
ATOM 754 N N . MET A 1 94 ? 2.790 11.235 7.588 1.00 92.56 94 MET A N 1
ATOM 755 C CA . MET A 1 94 ? 3.330 10.860 6.275 1.00 92.56 94 MET A CA 1
ATOM 756 C C . MET A 1 94 ? 2.627 11.618 5.135 1.00 92.56 94 MET A C 1
ATOM 758 O O . MET A 1 94 ? 3.256 11.952 4.141 1.00 92.56 94 MET A O 1
ATOM 762 N N . ALA A 1 95 ? 1.346 11.958 5.298 1.00 91.50 95 ALA A N 1
ATOM 763 C CA . ALA A 1 95 ? 0.606 12.819 4.368 1.00 91.50 95 ALA A CA 1
ATOM 764 C C . ALA A 1 95 ? 0.926 14.320 4.523 1.00 91.50 95 ALA A C 1
ATOM 766 O O . ALA A 1 95 ? 0.534 15.134 3.691 1.00 91.50 95 ALA A O 1
ATOM 767 N N . ALA A 1 96 ? 1.565 14.712 5.628 1.00 93.94 96 ALA A N 1
ATOM 768 C CA . ALA A 1 96 ? 1.840 16.106 5.952 1.00 93.94 96 ALA A CA 1
ATOM 769 C C . ALA A 1 96 ? 2.971 16.664 5.064 1.00 93.94 96 ALA A C 1
ATOM 771 O O . ALA A 1 96 ? 3.831 15.905 4.613 1.00 93.94 96 ALA A O 1
ATOM 772 N N . PRO A 1 97 ? 3.073 17.998 4.886 1.00 93.75 97 PRO A N 1
ATOM 773 C CA . PRO A 1 97 ? 4.032 18.618 3.959 1.00 93.75 97 PRO A 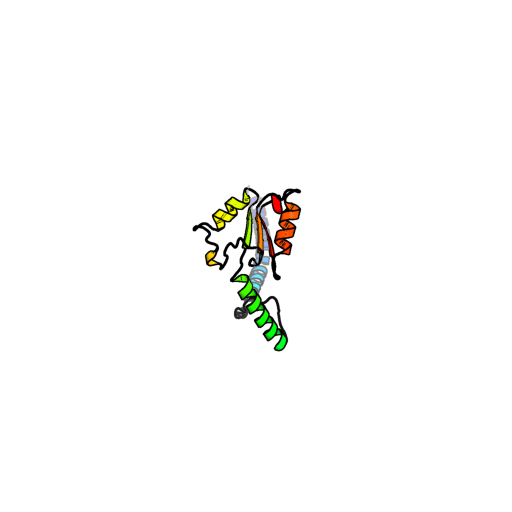CA 1
ATOM 774 C C . PRO A 1 97 ? 5.505 18.289 4.244 1.00 93.75 97 PRO A C 1
ATOM 776 O O . PRO A 1 97 ? 6.360 18.474 3.385 1.00 93.75 97 PRO A O 1
ATOM 779 N N . ARG A 1 98 ? 5.828 17.800 5.448 1.00 95.06 98 ARG A N 1
ATOM 780 C CA . ARG A 1 98 ? 7.189 17.378 5.794 1.00 95.06 98 ARG A CA 1
ATOM 781 C C . ARG A 1 98 ? 7.609 16.083 5.095 1.00 95.06 98 ARG A C 1
ATOM 783 O O . ARG A 1 98 ? 8.783 15.947 4.760 1.00 95.06 98 ARG A O 1
ATOM 790 N N . TYR A 1 99 ? 6.678 15.149 4.913 1.00 92.94 99 TYR A N 1
ATOM 791 C CA . TYR A 1 99 ? 6.928 13.812 4.363 1.00 92.94 99 TYR A CA 1
ATOM 792 C C . TYR A 1 99 ? 6.051 13.514 3.146 1.00 92.94 99 TYR A C 1
ATOM 794 O O . TYR A 1 99 ? 5.795 12.351 2.860 1.00 92.94 99 TYR A O 1
ATOM 802 N N . ASP A 1 100 ? 5.648 14.572 2.438 1.00 92.38 100 ASP A N 1
ATOM 803 C CA . ASP A 1 100 ? 4.702 14.566 1.327 1.00 92.38 100 ASP A CA 1
ATOM 804 C C . ASP A 1 100 ? 4.843 13.347 0.401 1.00 92.38 100 ASP A C 1
ATOM 806 O O . ASP A 1 100 ? 5.746 13.241 -0.439 1.00 92.38 100 ASP A O 1
ATOM 810 N N . MET A 1 101 ? 3.923 12.409 0.598 1.00 91.31 101 MET A N 1
ATOM 811 C CA . MET A 1 101 ? 3.826 11.174 -0.164 1.00 91.31 101 MET A CA 1
ATOM 812 C C . MET A 1 101 ? 3.271 11.380 -1.578 1.00 91.31 101 MET A C 1
ATOM 814 O O . MET A 1 101 ? 3.512 10.530 -2.439 1.00 91.31 101 MET A O 1
ATOM 818 N N . ASP A 1 102 ? 2.609 12.510 -1.849 1.00 91.56 102 ASP A N 1
ATOM 819 C CA . ASP A 1 102 ? 2.070 12.833 -3.175 1.00 91.56 102 ASP A CA 1
ATOM 820 C C . ASP A 1 102 ? 3.199 12.963 -4.210 1.00 91.5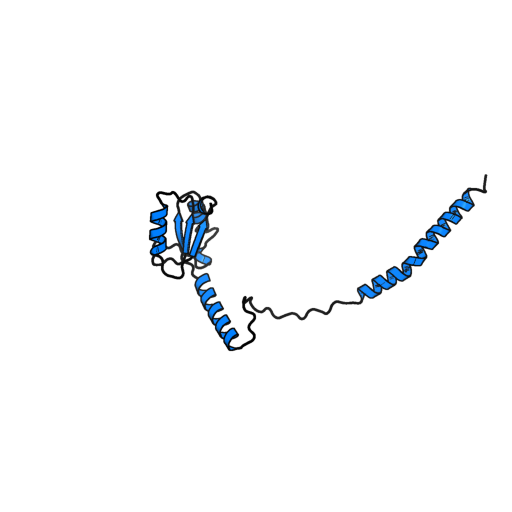6 102 ASP A C 1
ATOM 822 O O . ASP A 1 102 ? 3.071 12.538 -5.358 1.00 91.56 102 ASP A O 1
ATOM 826 N N . ARG A 1 103 ? 4.392 13.393 -3.770 1.00 89.88 103 ARG A N 1
ATOM 827 C CA . ARG A 1 103 ? 5.607 13.431 -4.601 1.00 89.88 103 ARG A CA 1
ATOM 828 C C . ARG A 1 103 ? 6.021 12.065 -5.160 1.00 89.88 103 ARG A C 1
ATOM 830 O O . ARG A 1 103 ? 6.708 12.005 -6.179 1.00 89.88 103 ARG A O 1
ATOM 837 N N . TYR A 1 104 ? 5.642 10.975 -4.498 1.00 89.94 104 TYR A N 1
ATOM 838 C CA . TYR A 1 104 ? 5.903 9.611 -4.963 1.00 89.94 104 TYR A CA 1
ATOM 839 C C . TYR A 1 104 ? 4.735 9.027 -5.774 1.00 89.94 104 TYR A C 1
ATOM 841 O O . TYR A 1 104 ? 4.742 7.831 -6.060 1.00 89.94 104 TYR A O 1
ATOM 849 N N . GLY A 1 105 ? 3.747 9.850 -6.144 1.00 90.06 105 GLY A N 1
ATOM 850 C CA . GLY A 1 105 ? 2.535 9.419 -6.842 1.00 90.06 105 GLY A CA 1
ATOM 851 C C . GLY A 1 105 ? 1.566 8.659 -5.938 1.00 90.06 105 GLY A C 1
ATOM 852 O O . GLY A 1 105 ? 0.773 7.855 -6.434 1.00 90.06 105 GLY A O 1
ATOM 853 N N . VAL A 1 106 ? 1.659 8.870 -4.618 1.00 92.62 106 VAL A N 1
ATOM 854 C CA . VAL A 1 106 ? 0.861 8.153 -3.626 1.00 92.62 106 VAL A CA 1
ATOM 855 C C . VAL A 1 106 ? -0.257 9.044 -3.101 1.00 92.62 106 VAL A C 1
ATOM 857 O O . VAL A 1 106 ? -0.015 9.975 -2.338 1.00 92.62 106 VAL A O 1
ATOM 860 N N . VAL A 1 107 ? -1.495 8.721 -3.478 1.00 91.31 107 VAL A N 1
ATOM 861 C CA . VAL A 1 107 ? -2.690 9.507 -3.138 1.00 91.31 107 VAL A CA 1
ATOM 862 C C . VAL A 1 107 ? -3.648 8.664 -2.312 1.00 91.31 107 VAL A C 1
ATOM 864 O O . VAL A 1 107 ? -4.059 7.582 -2.732 1.00 91.31 107 VAL A O 1
ATOM 867 N N . PHE A 1 108 ? -4.058 9.171 -1.149 1.00 89.44 108 PHE A N 1
ATOM 868 C CA . PHE A 1 108 ? -5.051 8.477 -0.336 1.00 89.44 108 PHE A CA 1
ATOM 869 C C . PHE A 1 108 ? -6.415 8.458 -1.009 1.00 89.44 108 PHE A C 1
ATOM 871 O O . PHE A 1 108 ? -7.009 9.503 -1.305 1.00 89.44 108 PHE A O 1
ATOM 878 N N . ARG A 1 109 ? -6.956 7.249 -1.176 1.00 91.50 109 ARG A N 1
ATOM 879 C CA . ARG A 1 109 ? -8.293 7.056 -1.719 1.00 91.50 109 ARG A CA 1
ATOM 880 C C . ARG A 1 109 ? -9.161 6.228 -0.789 1.00 91.50 109 ARG A C 1
ATOM 882 O O . ARG A 1 109 ? -8.845 5.106 -0.418 1.00 91.50 109 ARG A O 1
ATOM 889 N N . THR A 1 110 ? -10.290 6.814 -0.398 1.00 86.94 110 THR A N 1
ATOM 890 C CA . THR A 1 110 ? -11.219 6.217 0.573 1.00 86.94 110 THR A CA 1
ATOM 891 C C . THR A 1 110 ? -12.080 5.110 -0.029 1.00 86.94 110 THR A C 1
ATOM 893 O O . THR A 1 110 ? -12.624 4.285 0.700 1.00 86.94 110 THR A O 1
ATOM 896 N N . SER A 1 111 ? -12.216 5.072 -1.356 1.00 92.88 111 SER A N 1
ATOM 897 C CA . SER A 1 111 ? -12.977 4.041 -2.056 1.00 92.88 111 SER A CA 1
ATOM 898 C C . SER A 1 111 ? -12.118 2.795 -2.318 1.00 92.88 111 SER A C 1
ATOM 900 O O . SER A 1 111 ? -11.174 2.890 -3.105 1.00 92.88 111 SER A O 1
ATOM 902 N N . PRO A 1 112 ? -12.481 1.611 -1.786 1.00 93.19 112 PRO A N 1
ATOM 903 C CA . PRO A 1 112 ? -11.714 0.376 -1.995 1.00 93.19 112 PRO A CA 1
ATOM 904 C C . PRO A 1 112 ? -11.682 -0.087 -3.451 1.00 93.19 112 PRO A C 1
ATOM 906 O O . PRO A 1 112 ? -10.727 -0.715 -3.878 1.00 93.19 112 PRO A O 1
ATOM 909 N N . ARG A 1 113 ? -12.696 0.267 -4.247 1.00 94.00 113 ARG A N 1
ATOM 910 C CA . ARG A 1 113 ? -12.798 -0.135 -5.660 1.00 94.00 113 ARG A CA 1
ATOM 911 C C . ARG A 1 113 ? -11.791 0.560 -6.582 1.00 94.00 113 ARG A C 1
ATOM 913 O O . ARG A 1 113 ? -11.688 0.185 -7.741 1.00 94.00 113 ARG A O 1
ATOM 920 N N . GLN A 1 114 ? -11.126 1.603 -6.092 1.00 92.94 114 GLN A N 1
ATOM 921 C CA . GLN A 1 114 ? -10.126 2.380 -6.832 1.00 92.94 114 GLN A CA 1
ATOM 922 C C . GLN A 1 114 ? -8.739 2.275 -6.188 1.00 92.94 114 GLN A C 1
ATOM 924 O O . GLN A 1 114 ? -7.815 2.900 -6.680 1.00 92.94 114 GLN A O 1
ATOM 929 N N . ALA A 1 115 ? -8.603 1.575 -5.061 1.00 93.62 115 ALA A N 1
ATOM 930 C CA . ALA A 1 115 ? -7.352 1.512 -4.323 1.00 93.62 115 ALA A CA 1
ATOM 931 C C . ALA A 1 115 ? -6.564 0.258 -4.707 1.00 93.62 115 ALA A C 1
ATOM 933 O O . ALA A 1 115 ? -7.132 -0.833 -4.770 1.00 93.62 115 ALA A O 1
ATOM 934 N N . ASP A 1 116 ? -5.256 0.418 -4.882 1.00 94.00 116 ASP A N 1
ATOM 935 C CA . ASP A 1 116 ? -4.350 -0.677 -5.238 1.00 94.00 116 ASP A CA 1
ATOM 936 C C . ASP A 1 116 ? -3.693 -1.297 -4.003 1.00 94.00 116 ASP A C 1
ATOM 938 O O . ASP A 1 116 ? -3.295 -2.460 -3.993 1.00 94.00 116 ASP A O 1
ATOM 942 N N . CYS A 1 117 ? -3.567 -0.539 -2.914 1.00 93.19 117 CYS A N 1
ATOM 943 C CA . CYS A 1 117 ? -3.056 -1.071 -1.660 1.00 93.19 117 CYS A CA 1
ATOM 944 C C . CYS A 1 117 ? -3.929 -0.665 -0.480 1.00 93.19 117 CYS A C 1
ATOM 946 O O . CYS A 1 117 ? -4.620 0.346 -0.511 1.00 93.19 117 CYS A O 1
ATOM 948 N N . ILE A 1 118 ? -3.922 -1.476 0.571 1.00 95.56 118 ILE A N 1
ATOM 949 C CA . ILE A 1 118 ? -4.575 -1.167 1.841 1.00 95.56 118 ILE A CA 1
ATOM 950 C C . ILE A 1 118 ? -3.515 -1.076 2.931 1.00 95.56 118 ILE A C 1
ATOM 952 O O . ILE A 1 118 ? -2.679 -1.971 3.074 1.00 95.56 118 ILE A O 1
ATOM 956 N N . ILE A 1 119 ? -3.546 0.007 3.704 1.00 95.62 119 ILE A N 1
ATOM 957 C CA . ILE A 1 119 ? -2.660 0.202 4.851 1.00 95.62 119 ILE A CA 1
ATOM 958 C C . ILE A 1 119 ? -3.477 -0.007 6.121 1.00 95.62 119 ILE A C 1
ATOM 960 O O . ILE A 1 119 ? -4.327 0.819 6.458 1.00 95.62 119 ILE A O 1
ATOM 964 N N . VAL A 1 120 ? -3.215 -1.107 6.828 1.00 96.25 120 VAL A N 1
ATOM 965 C CA . VAL A 1 120 ? -3.827 -1.386 8.132 1.00 96.25 120 VAL A CA 1
ATOM 966 C C . VAL A 1 120 ? -2.975 -0.742 9.204 1.00 96.25 120 VAL A C 1
ATOM 968 O O . VAL A 1 120 ? -1.910 -1.248 9.539 1.00 96.25 120 VAL A O 1
ATOM 971 N N . ALA A 1 121 ? -3.442 0.394 9.716 1.00 95.44 121 ALA A N 1
ATOM 972 C CA . ALA A 1 121 ? -2.706 1.200 10.677 1.00 95.44 121 ALA A CA 1
ATOM 973 C C . ALA A 1 121 ? -3.361 1.160 12.052 1.00 95.44 121 ALA A C 1
ATOM 975 O O . ALA A 1 121 ? -4.235 1.968 12.386 1.00 95.44 121 ALA A O 1
ATOM 976 N N . GLY A 1 122 ? -2.877 0.233 12.873 1.00 95.56 122 GLY A N 1
ATOM 977 C CA . GLY A 1 122 ? -3.276 0.082 14.266 1.00 95.56 122 GLY A CA 1
ATOM 978 C C . GLY A 1 122 ? -3.877 -1.280 14.587 1.00 95.56 122 GLY A C 1
ATOM 979 O O . GLY A 1 122 ? -3.860 -2.204 13.781 1.00 95.56 122 GLY A O 1
ATOM 980 N N . THR A 1 123 ? -4.403 -1.396 15.802 1.00 96.12 123 THR A N 1
ATOM 981 C CA . THR A 1 123 ? -4.892 -2.658 16.362 1.00 96.12 123 THR A CA 1
ATOM 982 C C . THR A 1 123 ? -6.123 -3.185 15.633 1.00 96.12 123 THR A C 1
ATOM 984 O O . THR A 1 123 ? -7.177 -2.543 15.628 1.00 96.12 123 THR A O 1
ATOM 987 N N . LEU A 1 124 ? -6.022 -4.403 15.097 1.00 95.50 124 LEU A N 1
ATOM 988 C CA . LEU A 1 124 ? -7.164 -5.130 14.560 1.00 95.50 124 LEU A CA 1
ATOM 989 C C . LEU A 1 124 ? -7.917 -5.842 15.690 1.00 95.50 124 LEU A C 1
ATOM 991 O O . LEU A 1 124 ? -7.403 -6.758 16.322 1.00 95.50 124 LEU A O 1
ATOM 995 N N . THR A 1 125 ? -9.164 -5.451 15.937 1.00 95.75 125 THR A N 1
ATOM 996 C CA . THR A 1 125 ? -10.014 -6.153 16.909 1.00 95.75 125 THR A CA 1
ATOM 997 C C . THR A 1 125 ? -10.808 -7.275 16.237 1.00 95.75 125 THR A C 1
ATOM 999 O O . THR A 1 125 ? -11.174 -7.170 15.064 1.00 95.75 125 THR A O 1
ATOM 1002 N N . ASN A 1 126 ? -11.176 -8.313 16.998 1.00 96.50 126 ASN A N 1
ATOM 1003 C CA . ASN A 1 126 ? -12.008 -9.425 16.506 1.00 96.50 126 ASN A CA 1
ATOM 1004 C C . ASN A 1 126 ? -13.326 -8.950 15.870 1.00 96.50 126 ASN A C 1
ATOM 1006 O O . ASN A 1 126 ? -13.806 -9.531 14.901 1.00 96.50 126 ASN A O 1
ATOM 1010 N N . LYS A 1 127 ? -13.894 -7.852 16.385 1.00 97.12 127 LYS A N 1
ATOM 1011 C CA . LYS A 1 127 ? -15.111 -7.243 15.837 1.00 97.12 127 LYS A CA 1
ATOM 1012 C C . LYS A 1 127 ? -14.871 -6.557 14.486 1.00 97.12 127 LYS A C 1
ATOM 1014 O O . LYS A 1 127 ? -15.779 -6.520 13.661 1.00 97.12 127 LYS A O 1
ATOM 1019 N N . MET A 1 128 ? -13.669 -6.027 14.255 1.00 97.06 128 MET A N 1
ATOM 1020 C CA . MET A 1 128 ? -13.313 -5.318 13.022 1.00 97.06 128 MET A CA 1
ATOM 1021 C C . MET A 1 128 ? -12.795 -6.249 11.917 1.00 97.06 128 MET A C 1
ATOM 1023 O O . MET A 1 128 ? -12.927 -5.924 10.738 1.00 97.06 128 MET A O 1
ATOM 1027 N N . ALA A 1 129 ? -12.270 -7.425 12.267 1.00 95.31 129 ALA A N 1
ATOM 1028 C CA . ALA A 1 129 ? -11.776 -8.424 11.317 1.00 95.31 129 ALA A CA 1
ATOM 1029 C C . ALA A 1 129 ? -12.735 -8.731 10.138 1.00 95.31 129 ALA A C 1
ATOM 1031 O O . ALA A 1 129 ? -12.293 -8.651 8.987 1.00 95.31 129 ALA A O 1
ATOM 1032 N N . PRO A 1 130 ? -14.046 -8.999 10.345 1.00 96.62 130 PRO A N 1
ATOM 1033 C CA . PRO A 1 130 ? -14.953 -9.255 9.223 1.00 96.62 130 PRO A CA 1
ATOM 1034 C C . PRO A 1 130 ? -15.203 -8.015 8.352 1.00 96.62 130 PRO A C 1
ATOM 1036 O O . PRO A 1 130 ? -15.499 -8.156 7.167 1.00 96.62 130 PRO A O 1
ATOM 1039 N N . ALA A 1 131 ? -15.091 -6.802 8.901 1.00 95.88 131 ALA A N 1
ATOM 1040 C CA . ALA A 1 131 ? -15.226 -5.570 8.126 1.00 95.88 131 ALA A CA 1
ATOM 1041 C C . ALA A 1 131 ? -13.994 -5.333 7.244 1.00 95.88 131 ALA A C 1
ATOM 1043 O O . ALA A 1 131 ? -14.148 -5.054 6.056 1.00 95.88 131 ALA A O 1
ATOM 1044 N N . LEU A 1 132 ? -12.788 -5.526 7.791 1.00 95.75 132 LEU A N 1
ATOM 1045 C CA . LEU A 1 132 ? -11.548 -5.444 7.017 1.00 95.75 132 LEU A CA 1
ATOM 1046 C C . LEU A 1 132 ? -11.565 -6.436 5.851 1.00 95.75 132 LEU A C 1
ATOM 1048 O O . LEU A 1 132 ? -11.249 -6.060 4.724 1.00 95.75 132 LEU A O 1
ATOM 1052 N N . ARG A 1 133 ? -11.992 -7.682 6.100 1.00 95.81 133 ARG A N 1
ATOM 1053 C CA . ARG A 1 133 ? -12.064 -8.692 5.042 1.00 95.81 133 ARG A CA 1
ATOM 1054 C C . ARG A 1 133 ? -13.007 -8.279 3.911 1.00 95.81 133 ARG A C 1
ATOM 1056 O O . ARG A 1 133 ? -12.627 -8.369 2.751 1.00 95.81 133 ARG A O 1
ATOM 1063 N N . LYS A 1 134 ? -14.186 -7.745 4.242 1.00 96.06 134 LYS A N 1
ATOM 1064 C CA . LYS A 1 134 ? -15.142 -7.239 3.242 1.00 96.06 134 LYS A CA 1
ATOM 1065 C C . LYS A 1 134 ? -14.577 -6.095 2.406 1.00 96.06 134 LYS A C 1
ATOM 1067 O O . LYS A 1 134 ? -14.866 -6.029 1.218 1.00 96.06 134 LYS A O 1
ATOM 1072 N N . VAL A 1 135 ? -13.812 -5.189 3.013 1.00 95.38 135 VAL A N 1
ATOM 1073 C CA . VAL A 1 135 ? -13.168 -4.082 2.289 1.00 95.38 135 VAL A CA 1
ATOM 1074 C C . VAL A 1 135 ? -12.089 -4.619 1.352 1.00 95.38 135 VAL A C 1
ATOM 1076 O O . VAL A 1 135 ? -12.053 -4.236 0.188 1.00 95.38 135 VAL A O 1
ATOM 1079 N N . TYR A 1 136 ? -11.263 -5.547 1.835 1.00 95.50 136 TYR A N 1
ATOM 1080 C CA . TYR A 1 136 ? -10.214 -6.177 1.038 1.00 95.50 136 TYR A CA 1
ATOM 1081 C C . TYR A 1 136 ? -10.776 -6.955 -0.160 1.00 95.50 136 TYR A C 1
ATOM 1083 O O . TYR A 1 136 ? -10.257 -6.843 -1.265 1.00 95.50 136 TYR A O 1
ATOM 1091 N N . ASP A 1 137 ? -11.882 -7.680 0.030 1.00 95.12 137 ASP A N 1
ATOM 1092 C CA . ASP A 1 137 ? -12.558 -8.427 -1.040 1.00 95.12 137 ASP A CA 1
ATOM 1093 C C . ASP A 1 137 ? -13.182 -7.521 -2.116 1.00 9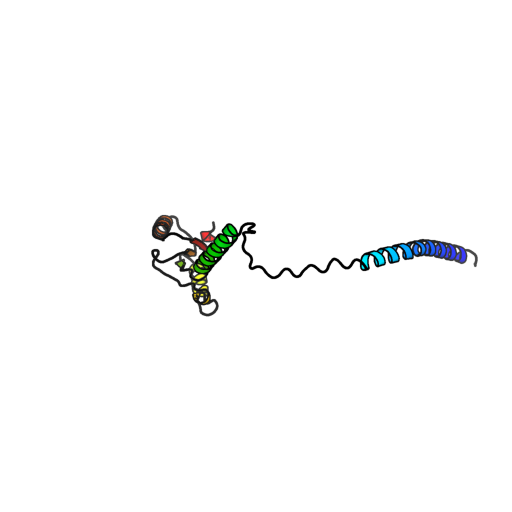5.12 137 ASP A C 1
ATOM 1095 O O . ASP A 1 137 ? -13.478 -7.980 -3.216 1.00 95.12 137 ASP A O 1
ATOM 1099 N N . GLN A 1 138 ? -13.391 -6.234 -1.824 1.00 95.06 138 GLN A N 1
ATOM 1100 C CA . GLN A 1 138 ? -13.910 -5.256 -2.787 1.00 95.06 138 GLN A CA 1
ATOM 1101 C C . GLN A 1 138 ? -12.816 -4.579 -3.624 1.00 95.06 138 GLN A C 1
ATOM 1103 O O . GLN A 1 138 ? -13.156 -3.817 -4.534 1.00 95.06 138 GLN A O 1
ATOM 1108 N N . MET A 1 139 ? -11.537 -4.815 -3.316 1.00 95.75 139 MET A N 1
ATOM 1109 C CA . MET A 1 139 ? -10.414 -4.228 -4.045 1.00 95.75 139 MET A CA 1
ATOM 1110 C C . MET A 1 139 ? -10.141 -4.989 -5.353 1.00 95.75 139 MET A C 1
ATOM 1112 O O . MET A 1 139 ? -10.160 -6.226 -5.352 1.00 95.75 139 MET A O 1
ATOM 1116 N N . PRO A 1 140 ? -9.868 -4.284 -6.468 1.00 92.94 140 PRO A N 1
ATOM 1117 C CA . PRO A 1 140 ? -9.475 -4.924 -7.720 1.00 92.94 140 PRO A CA 1
ATOM 1118 C C . PRO A 1 140 ? -8.106 -5.618 -7.600 1.00 92.94 140 PRO A C 1
ATOM 1120 O O . PRO A 1 140 ? -7.307 -5.322 -6.718 1.00 92.94 140 PRO A O 1
ATOM 1123 N N . GLU A 1 141 ? -7.828 -6.565 -8.494 1.00 90.75 141 GLU A N 1
ATOM 1124 C CA . GLU A 1 141 ? -6.476 -7.108 -8.693 1.00 90.75 141 GLU A CA 1
ATOM 1125 C C . GLU A 1 141 ? -5.695 -6.143 -9.605 1.00 90.75 141 GLU A C 1
ATOM 1127 O O . GLU A 1 141 ? -6.270 -5.715 -10.612 1.00 90.75 141 GLU A O 1
ATOM 1132 N N . PRO A 1 142 ? -4.416 -5.804 -9.352 1.00 91.06 142 PRO A N 1
ATOM 1133 C CA . PRO A 1 142 ? -3.501 -6.254 -8.297 1.00 91.06 142 PRO A CA 1
ATOM 1134 C C . PRO A 1 142 ? -3.684 -5.498 -6.972 1.00 91.06 142 PRO A C 1
ATOM 1136 O O . PRO A 1 142 ? -3.703 -4.272 -6.960 1.00 91.06 142 PRO A O 1
ATOM 1139 N N . ARG A 1 143 ? -3.754 -6.227 -5.850 1.00 92.75 143 ARG A N 1
ATOM 1140 C CA . ARG A 1 143 ? -3.924 -5.630 -4.512 1.00 92.75 143 ARG A CA 1
ATOM 1141 C C . ARG A 1 143 ? -2.774 -5.955 -3.567 1.00 92.75 143 ARG A C 1
ATOM 1143 O O . ARG A 1 143 ? -2.366 -7.110 -3.443 1.00 92.75 143 ARG A O 1
ATOM 1150 N N . TRP A 1 144 ? -2.314 -4.953 -2.824 1.00 94.00 144 TRP A N 1
ATOM 1151 C CA . TRP A 1 144 ? -1.271 -5.098 -1.802 1.00 94.00 144 TRP A CA 1
ATOM 1152 C C . TRP A 1 144 ? -1.770 -4.732 -0.407 1.00 94.00 144 TRP A C 1
ATOM 1154 O O . TRP A 1 144 ? -2.709 -3.957 -0.247 1.00 94.00 144 TRP A O 1
ATOM 1164 N N . MET A 1 145 ? -1.119 -5.277 0.618 1.00 93.44 145 MET A N 1
ATOM 1165 C CA . MET A 1 145 ? -1.451 -5.014 2.014 1.00 93.44 145 MET A CA 1
ATOM 1166 C C . MET A 1 145 ? -0.198 -4.618 2.779 1.00 93.44 145 MET A C 1
ATOM 1168 O O . MET A 1 145 ? 0.796 -5.342 2.770 1.00 93.44 145 MET A O 1
ATOM 1172 N N . ILE A 1 146 ? -0.257 -3.464 3.433 1.00 95.00 146 ILE A N 1
ATOM 1173 C CA . ILE A 1 146 ? 0.801 -2.968 4.306 1.00 95.00 146 ILE A CA 1
ATOM 1174 C C . ILE A 1 146 ? 0.268 -3.038 5.728 1.00 95.00 146 ILE A C 1
ATOM 1176 O O . ILE A 1 146 ? -0.702 -2.365 6.080 1.00 95.00 146 ILE A O 1
ATOM 1180 N N . SER A 1 147 ? 0.910 -3.869 6.538 1.00 95.62 147 SER A N 1
ATOM 1181 C CA . SER A 1 147 ? 0.656 -3.917 7.969 1.00 95.62 147 SER A CA 1
ATOM 1182 C C . SER A 1 147 ? 1.519 -2.861 8.657 1.00 95.62 147 SER A C 1
ATOM 1184 O O . SER A 1 147 ? 2.749 -2.909 8.589 1.00 95.62 147 SER A O 1
ATOM 1186 N N . MET A 1 148 ? 0.873 -1.856 9.249 1.00 95.81 148 MET A N 1
ATOM 1187 C CA . MET A 1 148 ? 1.527 -0.705 9.863 1.00 95.81 148 MET A CA 1
ATOM 1188 C C . MET A 1 148 ? 1.306 -0.718 11.378 1.00 95.81 148 MET A C 1
ATOM 1190 O O . MET A 1 148 ? 0.183 -0.591 11.872 1.00 95.81 148 MET A O 1
ATOM 1194 N N . GLY A 1 149 ? 2.420 -0.814 12.106 1.00 95.06 149 GLY A N 1
ATOM 1195 C CA . GLY A 1 149 ? 2.453 -0.881 13.563 1.00 95.06 149 GLY A CA 1
ATOM 1196 C C . GLY A 1 149 ? 2.586 -2.304 14.098 1.00 95.06 149 GLY A C 1
ATOM 1197 O O . GLY A 1 149 ? 2.188 -3.279 13.463 1.00 95.06 149 GLY A O 1
ATOM 1198 N N . SER A 1 150 ? 3.131 -2.428 15.307 1.00 94.50 150 SER A N 1
ATOM 1199 C CA . SER A 1 150 ? 3.300 -3.724 15.976 1.00 94.50 150 SER A CA 1
ATOM 1200 C C . SER A 1 150 ? 1.969 -4.445 16.194 1.00 94.50 150 SER A C 1
ATOM 1202 O O . SER A 1 150 ? 1.908 -5.657 16.041 1.00 94.50 150 SER A O 1
ATOM 1204 N N . CYS A 1 151 ? 0.896 -3.701 16.480 1.00 94.00 151 CYS A N 1
ATOM 1205 C CA . CYS A 1 151 ? -0.435 -4.256 16.729 1.00 94.00 151 CYS A CA 1
ATOM 1206 C C . CYS A 1 151 ? -1.131 -4.838 15.490 1.00 94.00 151 CYS A C 1
ATOM 1208 O O . CYS A 1 151 ? -2.127 -5.534 15.650 1.00 94.00 151 CYS A O 1
ATOM 1210 N N . ALA A 1 152 ? -0.670 -4.510 14.280 1.00 92.38 152 ALA A N 1
ATOM 1211 C CA . ALA A 1 152 ? -1.180 -5.101 13.042 1.00 92.38 152 ALA A CA 1
ATOM 1212 C C . ALA A 1 152 ? -0.319 -6.293 12.580 1.00 92.38 152 ALA A C 1
ATOM 1214 O O . ALA A 1 152 ? -0.810 -7.176 11.882 1.00 92.38 152 ALA A O 1
ATOM 1215 N N . ASN A 1 153 ? 0.961 -6.315 12.979 1.00 91.25 153 ASN A N 1
ATOM 1216 C CA . ASN A 1 153 ? 1.930 -7.350 12.609 1.00 91.25 153 ASN A CA 1
ATOM 1217 C C . ASN A 1 153 ? 1.841 -8.624 13.465 1.00 91.25 153 ASN A C 1
ATOM 1219 O O . ASN A 1 153 ? 2.403 -9.643 13.061 1.00 91.25 153 ASN A O 1
ATOM 1223 N N . GLY A 1 154 ? 1.242 -8.532 14.657 1.00 78.25 154 GLY A N 1
ATOM 1224 C CA . GLY A 1 154 ? 1.219 -9.580 15.684 1.00 78.25 154 GLY A CA 1
ATOM 1225 C C . GLY A 1 154 ? -0.147 -10.202 15.910 1.00 78.25 154 GLY A C 1
ATOM 1226 O O . GLY A 1 154 ? -1.162 -9.527 15.632 1.00 78.25 154 GLY A O 1
#

Secondary structure (DSSP, 8-state):
--SSHHHHHHHHHHHHHHHHTSHHHHHHHHHHHHT---------------S----SHHHHHHHHHHHHHHHHHHHS--EEEEE-STHHHHHHHHSSTTS-GGGGT----S-GGG-SEEEEES---TTTHHHHHHHHHTSPSS-EEEEESHHHH-

Foldseek 3Di:
DPPPVVVVVVVVVVVVVVVVVVPVVVVVVVVVVVPCPPPPPDPPDDDPDQVDPDPDPVVVVVSVVVVVVVVVCQQAAEEAEAADDPQSVVVVVCVDPVNNCVVSNYHYDNQQQPGQEYENGDADDPVCVVVVVVSPVNHDPPYYYHYHDPNSVD

Solvent-accessible surface area (backbone atoms only — not comparable to full-atom values): 8971 Å² total; per-residue (Å²): 144,77,82,68,67,62,60,54,55,53,53,52,51,54,53,54,54,61,61,59,69,57,46,62,62,53,53,51,51,52,52,59,60,67,67,62,71,70,76,80,71,74,82,71,74,87,67,81,91,58,97,69,88,64,93,47,73,67,54,44,52,50,52,54,52,50,52,50,54,52,49,52,55,63,50,54,39,24,34,23,78,45,65,64,41,73,40,29,58,55,52,53,49,37,61,30,88,90,47,48,36,57,83,56,39,36,46,85,31,91,51,42,71,75,17,38,29,38,36,40,14,18,57,77,45,85,85,48,48,68,55,53,51,55,48,58,71,50,34,48,88,75,68,47,78,45,69,32,50,71,53,42,72,101

pLDDT: mean 81.14, std 15.85, range [51.34, 97.12]

Mean predicted aligned error: 15.48 Å

Radius of gyration: 34.71 Å; Cα contacts (8 Å, |Δi|>4): 146; chains: 1; bounding box: 102×34×65 Å

Nearest PDB structures (foldseek):
  8om1-assembly1_B  TM=9.867E-01  e=5.110E-14  Mus musculus
  8bee-assembly1_B  TM=9.912E-01  e=1.027E-13  Arabidopsis thaliana
  8b9z-assembly1_B  TM=8.717E-01  e=7.607E-15  Drosophila melanogaster
  6yj4-assembly1_B  TM=8.884E-01  e=3.222E-13  Yarrowia lipolytica
  7zmb-assembly1_K  TM=8.392E-01  e=2.838E-13  Thermochaetoides thermophila DSM 1495

InterPro domains:
  IPR006137 NADH:ubiquinone oxidoreductase-like, 20kDa subunit [PF01058] (86-152)
  IPR006138 NADH-ubiquinone oxidoreductase, 20 Kd subunit [TIGR01957] (62-153)

Organism: NCBI:txid36148